Protein AF-A0AAD1EP34-F1 (afdb_monomer_lite)

Radius of gyration: 19.77 Å; chains: 1; bounding box: 45×20×49 Å

Structure (mmCIF, N/CA/C/O backbone):
data_AF-A0AAD1EP34-F1
#
_entry.id   AF-A0AAD1EP34-F1
#
loop_
_atom_site.group_PDB
_atom_site.id
_atom_site.type_symbol
_atom_site.label_atom_id
_atom_site.label_alt_id
_atom_site.label_comp_id
_atom_site.label_asym_id
_atom_site.label_entity_id
_atom_site.label_seq_id
_atom_site.pdbx_PDB_ins_code
_atom_site.Cartn_x
_atom_site.Cartn_y
_atom_site.Cartn_z
_atom_site.occupancy
_atom_site.B_iso_or_equiv
_atom_site.auth_seq_id
_atom_site.auth_comp_id
_atom_site.auth_asym_id
_atom_site.auth_atom_id
_atom_site.pdbx_PDB_model_num
ATOM 1 N N . MET A 1 1 ? 8.560 8.403 -3.862 1.00 55.88 1 MET A N 1
ATOM 2 C CA . MET A 1 1 ? 8.024 8.010 -2.534 1.00 55.88 1 MET A CA 1
ATOM 3 C C . MET A 1 1 ? 6.779 8.796 -2.081 1.00 55.88 1 MET A C 1
ATOM 5 O O . MET A 1 1 ? 6.189 8.405 -1.085 1.00 55.88 1 MET A O 1
ATOM 9 N N . GLY A 1 2 ? 6.323 9.853 -2.777 1.00 66.88 2 GLY A N 1
ATOM 10 C CA . GLY A 1 2 ? 5.196 10.679 -2.297 1.00 66.88 2 GLY A CA 1
ATOM 11 C C . GLY A 1 2 ? 3.794 10.072 -2.467 1.00 66.88 2 GLY A C 1
ATOM 12 O O . GLY A 1 2 ? 2.968 10.179 -1.566 1.00 66.88 2 GLY A O 1
ATOM 13 N N . PHE A 1 3 ? 3.522 9.392 -3.586 1.00 71.69 3 PHE A N 1
ATOM 14 C CA . PHE A 1 3 ? 2.169 8.906 -3.896 1.00 71.69 3 PHE A CA 1
ATOM 15 C C . PHE A 1 3 ? 1.745 7.708 -3.033 1.00 71.69 3 PHE A C 1
ATOM 17 O O . PHE A 1 3 ? 0.652 7.689 -2.474 1.00 71.69 3 PHE A O 1
ATOM 24 N N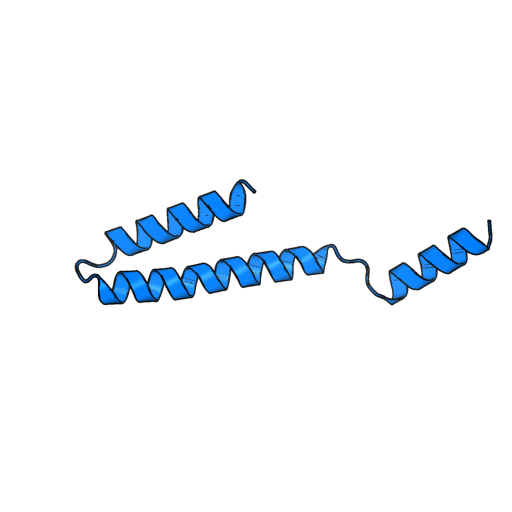 . SER A 1 4 ? 2.639 6.735 -2.853 1.00 70.19 4 SER A N 1
ATOM 25 C CA . SER A 1 4 ? 2.380 5.538 -2.043 1.00 70.19 4 SER A CA 1
ATOM 26 C C . SER A 1 4 ? 2.146 5.874 -0.565 1.00 70.19 4 SER A C 1
ATOM 28 O O . SER A 1 4 ? 1.278 5.281 0.069 1.00 70.19 4 SER A O 1
ATOM 30 N N . ALA A 1 5 ? 2.868 6.867 -0.032 1.00 74.25 5 ALA A N 1
ATOM 31 C CA . ALA A 1 5 ? 2.677 7.354 1.333 1.00 74.25 5 ALA A CA 1
ATOM 32 C C . ALA A 1 5 ? 1.331 8.082 1.504 1.00 74.25 5 ALA A C 1
ATOM 34 O O . ALA A 1 5 ? 0.628 7.852 2.487 1.00 74.25 5 ALA A O 1
ATOM 35 N N . ALA A 1 6 ? 0.934 8.904 0.524 1.00 80.62 6 ALA A N 1
ATOM 36 C CA . ALA A 1 6 ? -0.359 9.589 0.531 1.00 80.62 6 ALA A CA 1
ATOM 37 C C . ALA A 1 6 ? -1.538 8.605 0.436 1.00 80.62 6 ALA A C 1
ATOM 39 O O . ALA A 1 6 ? -2.524 8.752 1.155 1.00 80.62 6 ALA A O 1
ATOM 40 N N . MET A 1 7 ? -1.414 7.567 -0.395 1.00 75.88 7 MET A N 1
ATOM 41 C CA . MET A 1 7 ? -2.422 6.509 -0.506 1.00 75.88 7 MET A CA 1
ATOM 42 C C . MET A 1 7 ? -2.541 5.690 0.780 1.00 75.88 7 MET A C 1
ATOM 44 O O . MET A 1 7 ? -3.655 5.475 1.249 1.00 75.88 7 MET A O 1
ATOM 48 N N . ALA A 1 8 ? -1.425 5.301 1.404 1.00 72.06 8 ALA A N 1
ATOM 49 C CA . ALA A 1 8 ? -1.451 4.588 2.682 1.00 72.06 8 ALA A CA 1
ATOM 50 C C . ALA A 1 8 ? -2.127 5.410 3.796 1.00 72.06 8 ALA A C 1
ATOM 52 O O . ALA A 1 8 ? -2.930 4.874 4.560 1.00 72.06 8 ALA A O 1
ATOM 53 N N . ALA A 1 9 ? -1.854 6.718 3.856 1.00 78.81 9 ALA A N 1
ATOM 54 C CA . ALA A 1 9 ? -2.477 7.619 4.821 1.00 78.81 9 ALA A CA 1
ATOM 55 C C . ALA A 1 9 ? -3.984 7.804 4.563 1.00 78.81 9 ALA A C 1
ATOM 57 O O . ALA A 1 9 ? -4.778 7.692 5.494 1.00 78.81 9 ALA A O 1
ATOM 58 N N . PHE A 1 10 ? -4.394 8.033 3.310 1.00 78.44 10 PHE A N 1
ATOM 59 C CA . PHE A 1 10 ? -5.805 8.198 2.942 1.00 78.44 10 PHE A CA 1
ATOM 60 C C . PHE A 1 10 ? -6.625 6.947 3.268 1.00 78.44 10 PHE A C 1
ATOM 62 O O . PHE A 1 10 ? -7.665 7.026 3.917 1.00 78.44 10 PHE A O 1
ATOM 69 N N . VAL A 1 11 ? -6.106 5.782 2.887 1.00 72.81 11 VAL A N 1
ATOM 70 C CA . VAL A 1 11 ? -6.708 4.482 3.183 1.00 72.81 11 VAL A CA 1
ATOM 71 C C . VAL A 1 11 ? -6.811 4.251 4.690 1.00 72.81 11 VAL A C 1
ATOM 73 O O . VAL A 1 11 ? -7.882 3.895 5.173 1.00 72.81 11 VAL A O 1
ATOM 76 N N . GLY A 1 12 ? -5.736 4.504 5.445 1.00 66.19 12 GLY A N 1
ATOM 77 C CA . GLY A 1 12 ? -5.744 4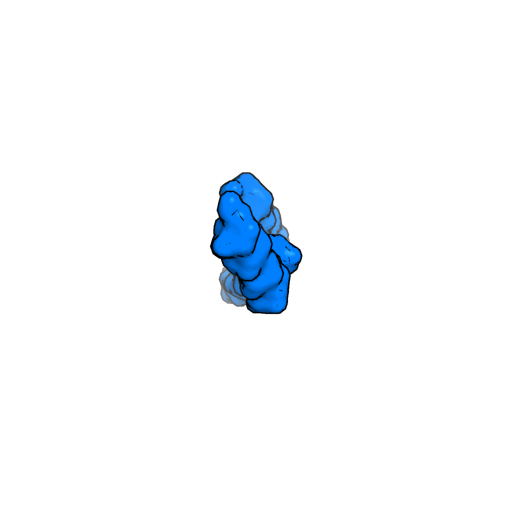.396 6.905 1.00 66.19 12 GLY A CA 1
ATOM 78 C C . GLY A 1 12 ? -6.808 5.274 7.562 1.00 66.19 12 GLY A C 1
ATOM 79 O O . GLY A 1 12 ? -7.509 4.816 8.460 1.00 66.19 12 GLY A O 1
ATOM 80 N N . VAL A 1 13 ? -6.991 6.503 7.074 1.00 71.19 13 VAL A N 1
ATOM 81 C CA . VAL A 1 13 ? -8.005 7.437 7.586 1.00 71.19 13 VAL A CA 1
ATOM 82 C C . VAL A 1 13 ? -9.428 6.993 7.234 1.00 71.19 13 VAL A C 1
ATOM 84 O O . VAL A 1 13 ? -10.288 6.992 8.113 1.00 71.19 13 VAL A O 1
ATOM 87 N N . VAL A 1 14 ? -9.689 6.577 5.989 1.00 69.44 14 VAL A N 1
ATOM 88 C CA . VAL A 1 14 ? -11.012 6.075 5.560 1.00 69.44 14 VAL A CA 1
ATOM 89 C C . VAL A 1 14 ? -11.437 4.886 6.417 1.00 69.44 14 VAL A C 1
ATOM 91 O O . VAL A 1 14 ? -12.564 4.824 6.898 1.00 69.44 14 VAL A O 1
ATOM 94 N N . VAL A 1 15 ? -10.506 3.976 6.667 1.00 65.06 15 VAL A N 1
ATOM 95 C CA . VAL A 1 15 ? -10.722 2.783 7.478 1.00 65.06 15 VAL A CA 1
ATOM 96 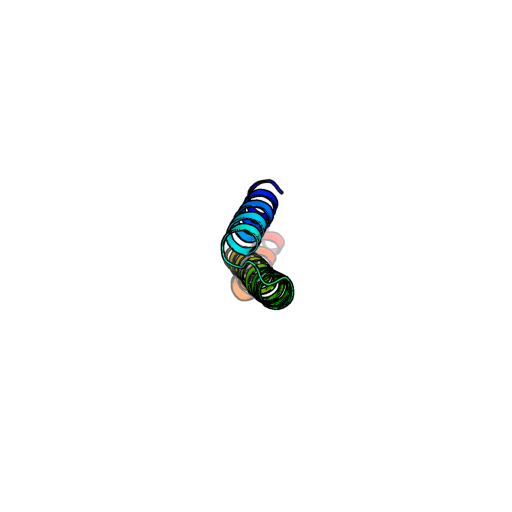C C . VAL A 1 15 ? -11.020 3.118 8.947 1.00 65.06 15 VAL A C 1
ATOM 98 O O . VAL A 1 15 ? -11.962 2.573 9.529 1.00 65.06 15 VAL A O 1
ATOM 101 N N . LEU A 1 16 ? -10.252 4.042 9.535 1.00 65.12 16 LEU A N 1
ATOM 102 C CA . LEU A 1 16 ? -10.395 4.469 10.931 1.00 65.12 16 LEU A CA 1
ATOM 103 C C . LEU A 1 16 ? -11.706 5.244 11.161 1.00 65.12 16 LEU A C 1
ATOM 105 O O . LEU A 1 16 ? -12.307 5.134 12.227 1.00 65.12 16 LEU A O 1
ATOM 109 N N . LEU A 1 17 ? -12.187 5.976 10.148 1.00 64.56 17 LEU A N 1
ATOM 110 C CA . LEU A 1 17 ? -13.473 6.682 10.185 1.00 64.56 17 LEU A CA 1
ATOM 111 C C . LEU A 1 17 ? -14.682 5.782 9.870 1.00 64.56 17 LEU A C 1
ATOM 113 O O . LEU A 1 17 ? -15.778 6.056 10.357 1.00 64.56 17 LEU A O 1
ATOM 117 N N . SER A 1 18 ? -14.507 4.717 9.082 1.00 63.53 18 SER A N 1
ATOM 118 C CA . SER A 1 18 ? -15.619 3.883 8.606 1.00 63.53 18 SER A CA 1
ATOM 119 C C . SER A 1 18 ? -16.123 2.860 9.628 1.00 63.53 18 SER A C 1
ATOM 121 O O . SER A 1 18 ? -17.243 2.370 9.470 1.00 63.53 18 SER A O 1
ATOM 123 N N . THR A 1 19 ? -15.353 2.524 10.672 1.00 60.88 19 THR A N 1
ATOM 124 C CA . THR A 1 19 ? -15.740 1.434 11.583 1.00 60.88 19 THR A CA 1
ATOM 125 C C . THR A 1 19 ? -15.445 1.759 13.042 1.00 60.88 19 THR A C 1
ATOM 127 O O . THR A 1 19 ? -14.295 1.860 13.448 1.00 60.88 19 THR A O 1
ATOM 130 N N . ARG A 1 20 ? -16.489 1.841 13.880 1.00 66.44 20 ARG A N 1
ATOM 131 C CA . ARG A 1 20 ? -16.359 1.908 15.354 1.00 66.44 20 ARG A CA 1
ATOM 132 C C . ARG A 1 20 ? -15.820 0.606 15.978 1.00 66.44 20 ARG A C 1
ATOM 134 O O . ARG A 1 20 ? -15.742 0.493 17.197 1.00 66.44 20 ARG A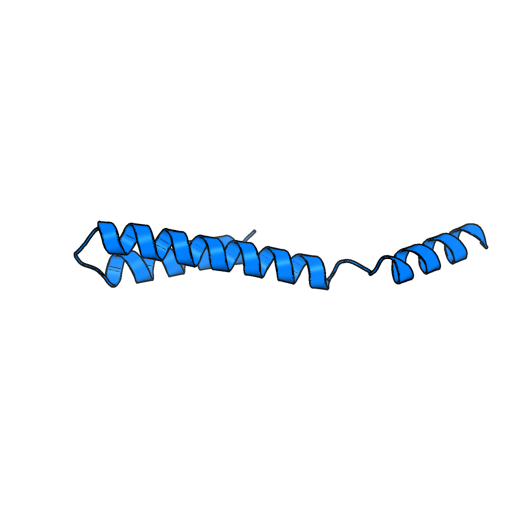 O 1
ATOM 141 N N . GLU A 1 21 ? -15.461 -0.366 15.143 1.00 69.94 21 GLU A N 1
ATOM 142 C CA . GLU A 1 21 ? -14.972 -1.692 15.496 1.00 69.94 21 GLU A CA 1
ATOM 143 C C . GLU A 1 21 ? -13.549 -1.881 14.944 1.00 69.94 21 GLU A C 1
ATOM 145 O O . GLU A 1 21 ? -13.329 -1.966 13.733 1.00 69.94 21 GLU A O 1
ATOM 150 N N . LEU A 1 22 ? -12.567 -1.935 15.851 1.00 69.44 22 LEU A N 1
ATOM 151 C CA . LEU A 1 22 ? -11.133 -1.929 15.525 1.00 69.44 22 LEU A CA 1
ATOM 152 C C . LEU A 1 22 ? -10.679 -3.129 14.676 1.00 69.44 22 LEU A C 1
ATOM 154 O O . LEU A 1 22 ? -9.705 -3.022 13.934 1.00 69.44 22 LEU A O 1
ATOM 158 N N . VAL A 1 23 ? -11.381 -4.261 14.763 1.00 77.00 23 VAL A N 1
ATOM 159 C CA . VAL A 1 23 ? -11.038 -5.494 14.035 1.00 77.00 23 VAL A CA 1
ATOM 160 C C . VAL A 1 23 ? -11.272 -5.332 12.534 1.00 77.00 23 VAL A C 1
ATOM 162 O O . VAL A 1 23 ? -10.391 -5.632 11.730 1.00 77.00 23 VAL A O 1
ATOM 165 N N . VAL A 1 24 ? -12.431 -4.796 12.149 1.00 73.12 24 VAL A N 1
ATOM 166 C CA . VAL A 1 24 ? -12.771 -4.535 10.742 1.00 73.12 24 VAL A CA 1
ATOM 167 C C . VAL A 1 24 ? -11.881 -3.432 10.170 1.00 73.12 24 VAL A C 1
ATOM 169 O O . VAL A 1 24 ? -11.480 -3.502 9.005 1.00 73.12 24 VAL A O 1
ATOM 172 N N . ALA A 1 25 ? -11.502 -2.457 11.003 1.00 72.06 25 ALA A N 1
ATOM 173 C CA . ALA A 1 25 ? -10.551 -1.431 10.612 1.00 72.06 25 ALA A CA 1
ATOM 174 C C . ALA A 1 25 ? -9.177 -2.042 10.263 1.00 72.06 25 ALA A C 1
ATOM 176 O O . ALA A 1 25 ? -8.674 -1.873 9.157 1.00 72.06 25 ALA A O 1
ATOM 177 N N . LEU A 1 26 ? -8.590 -2.852 11.146 1.00 74.50 26 LEU A N 1
ATOM 178 C CA . LEU A 1 26 ? -7.305 -3.508 10.867 1.00 74.50 26 LEU A CA 1
ATOM 179 C C . LEU A 1 26 ? -7.345 -4.402 9.619 1.00 74.50 26 LEU A C 1
ATOM 181 O O . LEU A 1 26 ? -6.408 -4.389 8.817 1.00 74.50 26 LEU A O 1
ATOM 185 N N . LEU A 1 27 ? -8.439 -5.144 9.429 1.00 81.56 27 LEU A N 1
ATOM 186 C CA . LEU A 1 27 ? -8.604 -6.038 8.286 1.00 81.56 27 LEU A CA 1
ATOM 187 C C . LEU A 1 27 ? -8.661 -5.264 6.959 1.00 81.56 27 LEU A C 1
ATOM 189 O O . LEU A 1 27 ? -7.949 -5.590 6.011 1.00 81.56 27 LEU A O 1
ATOM 193 N N . SER A 1 28 ? -9.477 -4.209 6.897 1.00 71.31 28 SER A N 1
ATOM 194 C CA . SER A 1 28 ? -9.643 -3.389 5.688 1.00 71.31 28 SER A CA 1
ATOM 195 C C . SER A 1 28 ? -8.405 -2.545 5.374 1.00 71.31 28 SER A C 1
ATOM 197 O O . SER A 1 28 ? -8.057 -2.389 4.199 1.00 71.31 28 SER A O 1
ATOM 199 N N . PHE A 1 29 ? -7.677 -2.085 6.398 1.00 76.00 29 PHE A N 1
ATOM 200 C CA . PHE A 1 29 ? -6.356 -1.480 6.227 1.00 76.00 29 PHE A CA 1
ATOM 201 C C . PHE A 1 29 ? -5.374 -2.462 5.582 1.00 76.00 29 PHE A C 1
ATOM 203 O O . PHE A 1 29 ? -4.748 -2.128 4.578 1.00 76.00 29 PHE A O 1
ATOM 210 N N . GLY A 1 30 ? -5.283 -3.689 6.109 1.00 80.31 30 GLY A N 1
ATOM 211 C CA . GLY A 1 30 ? -4.396 -4.726 5.581 1.00 80.31 30 GLY A CA 1
ATOM 212 C C . GLY A 1 30 ? -4.699 -5.084 4.124 1.00 80.31 30 GLY A C 1
ATOM 213 O O . GLY A 1 30 ? -3.791 -5.107 3.296 1.00 80.31 30 GLY A O 1
ATOM 214 N N . VAL A 1 31 ? -5.975 -5.289 3.782 1.00 81.81 31 VAL A N 1
ATOM 215 C CA . VAL A 1 31 ? -6.397 -5.604 2.404 1.00 81.81 31 VAL A CA 1
ATOM 216 C C . VAL A 1 31 ? -6.052 -4.466 1.447 1.00 81.81 31 VAL A C 1
ATOM 218 O O . VAL A 1 31 ? -5.474 -4.693 0.385 1.00 81.81 31 VAL A O 1
ATOM 221 N N . THR A 1 32 ? -6.360 -3.227 1.824 1.00 76.38 32 THR A N 1
ATOM 222 C CA . THR A 1 32 ? -6.127 -2.084 0.939 1.00 76.38 32 THR A CA 1
ATOM 223 C C . THR A 1 32 ? -4.635 -1.782 0.780 1.00 76.38 32 THR A C 1
ATOM 225 O O . THR A 1 32 ? -4.186 -1.458 -0.318 1.00 76.38 32 THR A O 1
ATOM 228 N N . PHE A 1 33 ? -3.837 -1.961 1.837 1.00 78.88 33 PHE A N 1
ATOM 229 C CA . PHE A 1 33 ? -2.379 -1.870 1.771 1.00 78.88 33 PHE A CA 1
ATOM 230 C C . PHE A 1 33 ? -1.794 -2.857 0.750 1.00 78.88 33 PHE A C 1
ATOM 232 O O . PHE A 1 33 ? -0.979 -2.463 -0.085 1.00 78.88 33 PHE A O 1
ATOM 239 N N . ILE A 1 34 ? -2.265 -4.109 0.752 1.00 87.50 34 ILE A N 1
ATOM 240 C CA . ILE A 1 34 ? -1.845 -5.128 -0.222 1.00 87.50 34 ILE A CA 1
ATOM 241 C C . ILE A 1 34 ? -2.195 -4.697 -1.651 1.00 87.50 34 ILE A C 1
ATOM 243 O O . ILE A 1 34 ? -1.337 -4.760 -2.530 1.00 87.50 34 ILE A O 1
ATOM 247 N N . ILE A 1 35 ? -3.420 -4.216 -1.890 1.00 83.88 35 ILE A N 1
ATOM 248 C CA . ILE A 1 35 ? -3.853 -3.759 -3.221 1.00 83.88 35 ILE A CA 1
ATOM 249 C C . ILE A 1 35 ? -2.946 -2.637 -3.741 1.00 83.88 35 ILE A C 1
ATOM 251 O O . ILE A 1 35 ? -2.530 -2.670 -4.898 1.00 83.88 35 ILE A O 1
ATOM 255 N N . VAL A 1 36 ? -2.590 -1.671 -2.889 1.00 81.62 36 VAL A N 1
ATOM 256 C CA . VAL A 1 36 ? -1.687 -0.571 -3.262 1.00 81.62 36 VAL A CA 1
ATOM 257 C C . VAL A 1 36 ? -0.292 -1.092 -3.617 1.00 81.62 36 VAL A C 1
ATOM 259 O O . VAL A 1 36 ? 0.272 -0.656 -4.621 1.00 81.62 36 VAL A O 1
ATOM 262 N N . LEU A 1 37 ? 0.262 -2.039 -2.850 1.00 86.25 37 LEU A N 1
ATOM 263 C CA . LEU A 1 37 ? 1.557 -2.650 -3.176 1.00 86.25 37 LEU A CA 1
ATOM 264 C C . LEU A 1 37 ? 1.527 -3.377 -4.525 1.00 86.25 37 LEU A C 1
ATOM 266 O O . LEU A 1 37 ? 2.436 -3.196 -5.333 1.00 86.25 37 LEU A O 1
ATOM 270 N N . VAL A 1 38 ? 0.472 -4.151 -4.796 1.00 88.19 38 VAL A N 1
ATOM 271 C CA . VAL A 1 38 ? 0.299 -4.858 -6.076 1.00 88.19 38 VAL A CA 1
ATOM 272 C C . VAL A 1 38 ? 0.167 -3.872 -7.235 1.00 88.19 38 VAL A C 1
ATOM 274 O O . VAL A 1 38 ? 0.822 -4.047 -8.260 1.00 88.19 38 VAL A O 1
ATOM 277 N N . ALA A 1 39 ? -0.618 -2.806 -7.070 1.00 85.44 39 ALA A N 1
ATOM 278 C CA . ALA A 1 39 ? -0.781 -1.776 -8.092 1.00 85.44 39 ALA A CA 1
ATOM 279 C C . ALA A 1 39 ? 0.549 -1.078 -8.419 1.00 85.44 39 ALA A C 1
ATOM 281 O O . ALA A 1 39 ? 0.869 -0.879 -9.588 1.00 85.44 39 ALA A O 1
ATOM 282 N N . ILE A 1 40 ? 1.358 -0.759 -7.402 1.00 85.00 40 ILE A N 1
ATOM 283 C CA . ILE A 1 40 ? 2.694 -0.178 -7.598 1.00 85.00 40 ILE A CA 1
ATOM 284 C C . ILE A 1 40 ? 3.623 -1.170 -8.309 1.00 85.00 40 ILE A C 1
ATOM 286 O O . ILE A 1 40 ? 4.370 -0.769 -9.198 1.00 85.00 40 ILE A O 1
ATOM 290 N N . ALA A 1 41 ? 3.572 -2.457 -7.959 1.00 86.94 41 ALA A N 1
ATOM 291 C CA . ALA A 1 41 ? 4.377 -3.486 -8.614 1.00 86.94 41 ALA A CA 1
ATOM 292 C C . ALA A 1 41 ? 4.008 -3.642 -10.098 1.00 86.94 41 ALA A C 1
ATOM 294 O O . ALA A 1 41 ? 4.888 -3.632 -10.955 1.00 86.94 41 ALA A O 1
ATOM 295 N N . MET A 1 42 ? 2.713 -3.709 -10.415 1.00 88.06 42 MET A N 1
ATOM 296 C CA . MET A 1 42 ? 2.233 -3.758 -11.800 1.00 88.06 42 MET A CA 1
ATOM 297 C C . MET A 1 42 ? 2.607 -2.495 -12.582 1.00 88.06 42 MET A C 1
ATOM 299 O O . MET A 1 42 ? 3.064 -2.579 -13.722 1.00 88.06 42 MET A O 1
ATOM 303 N N . PHE A 1 43 ? 2.486 -1.325 -11.956 1.00 84.62 43 PHE A N 1
ATOM 304 C CA . PHE A 1 43 ? 2.930 -0.067 -12.549 1.00 84.62 43 PHE A CA 1
ATOM 305 C C . PHE A 1 43 ? 4.438 -0.078 -12.834 1.00 84.62 43 PHE A C 1
ATOM 307 O O . PHE A 1 43 ? 4.869 0.368 -13.889 1.00 84.62 43 PHE A O 1
ATOM 314 N N . SER A 1 44 ? 5.247 -0.659 -11.945 1.00 84.19 44 SER A N 1
ATOM 315 C CA . SER A 1 44 ? 6.687 -0.814 -12.164 1.00 84.19 44 SER A CA 1
ATOM 316 C C . SER A 1 44 ? 7.025 -1.765 -13.316 1.00 84.19 44 SER A C 1
ATOM 318 O O . SER A 1 44 ? 8.023 -1.538 -13.993 1.00 84.19 44 SER A O 1
ATOM 320 N N . LEU A 1 45 ? 6.234 -2.819 -13.541 1.00 82.44 45 LEU A N 1
ATOM 321 C CA . LEU A 1 45 ? 6.427 -3.733 -14.674 1.00 82.44 45 LEU A CA 1
ATOM 322 C C . LEU A 1 45 ? 6.056 -3.088 -16.010 1.00 82.44 45 LEU A C 1
ATOM 324 O O . LEU A 1 45 ? 6.661 -3.418 -17.017 1.00 82.44 45 LEU A O 1
ATOM 328 N N . THR A 1 46 ? 5.124 -2.132 -16.011 1.00 76.75 46 THR A N 1
ATOM 329 C CA . THR A 1 46 ? 4.713 -1.404 -17.227 1.00 76.75 46 THR A CA 1
ATOM 330 C C . THR A 1 46 ? 5.874 -0.639 -17.873 1.00 76.75 46 THR A C 1
ATOM 332 O O . THR A 1 46 ? 5.887 -0.459 -19.083 1.00 76.75 46 THR A O 1
ATOM 335 N N . PHE A 1 47 ? 6.854 -0.196 -17.080 1.00 72.94 47 PHE A N 1
ATOM 336 C CA . PHE A 1 47 ? 8.047 0.498 -17.580 1.00 72.94 47 PHE A CA 1
ATOM 337 C C . PHE A 1 47 ? 9.265 -0.414 -17.742 1.00 72.94 47 PHE A C 1
ATOM 339 O O . PHE A 1 47 ? 10.335 0.077 -18.095 1.00 72.94 47 PHE A O 1
ATOM 346 N N . LYS A 1 48 ? 9.151 -1.713 -17.434 1.00 71.12 48 LYS A N 1
ATOM 347 C CA . LYS A 1 48 ? 10.242 -2.651 -17.689 1.00 71.12 48 LYS A CA 1
ATOM 348 C C . LYS A 1 48 ? 10.236 -2.962 -19.196 1.00 71.12 48 LYS A C 1
ATOM 350 O O . LYS A 1 48 ? 9.224 -3.499 -19.645 1.00 71.12 48 LYS A O 1
ATOM 355 N N . PRO A 1 49 ? 11.311 -2.650 -19.946 1.00 68.44 49 PRO A N 1
ATOM 356 C CA . PRO A 1 49 ? 11.432 -3.100 -21.328 1.00 68.44 49 PRO A CA 1
ATOM 357 C C . PRO A 1 49 ? 11.373 -4.629 -21.363 1.00 68.44 49 PRO A C 1
ATOM 359 O O . PRO A 1 49 ? 11.898 -5.298 -20.461 1.00 68.44 49 PRO A O 1
ATOM 362 N N . ASP A 1 50 ? 10.661 -5.164 -22.350 1.00 74.44 50 ASP A N 1
ATOM 363 C CA . ASP A 1 50 ? 10.465 -6.608 -22.494 1.00 74.44 50 ASP A CA 1
ATOM 364 C C . ASP A 1 50 ? 11.794 -7.297 -22.854 1.00 74.44 50 ASP A C 1
ATOM 366 O O . ASP A 1 50 ? 12.712 -6.656 -23.367 1.00 74.44 50 ASP A O 1
ATOM 370 N N . GLU A 1 51 ? 11.932 -8.601 -22.597 1.00 68.81 51 GLU A N 1
ATOM 371 C CA . GLU A 1 51 ? 13.193 -9.327 -22.857 1.00 68.81 51 GLU A CA 1
ATOM 372 C C . GLU A 1 51 ? 13.636 -9.213 -24.326 1.00 68.81 51 GLU A C 1
ATOM 374 O O . GLU A 1 51 ? 14.831 -9.133 -24.612 1.00 68.81 51 GLU A O 1
ATOM 379 N N . ALA A 1 52 ? 12.672 -9.123 -25.248 1.00 70.94 52 ALA A N 1
ATOM 380 C CA . ALA A 1 52 ? 12.921 -8.865 -26.662 1.00 70.94 52 ALA A CA 1
ATOM 381 C C . ALA A 1 52 ? 13.505 -7.462 -26.928 1.00 70.94 52 ALA A C 1
ATOM 383 O O . ALA A 1 52 ? 14.414 -7.325 -27.741 1.00 70.94 52 ALA A O 1
ATOM 384 N N . GLU A 1 53 ? 13.036 -6.434 -26.215 1.00 73.06 53 GLU A N 1
ATOM 385 C CA . GLU A 1 53 ? 13.524 -5.053 -26.348 1.00 73.06 53 GLU A CA 1
ATOM 386 C C . GLU A 1 53 ? 14.953 -4.915 -25.799 1.00 73.06 53 GLU A C 1
ATOM 388 O O . GLU A 1 53 ? 15.783 -4.219 -26.376 1.00 73.06 53 GLU A O 1
ATOM 393 N N . ILE A 1 54 ? 15.280 -5.642 -24.726 1.00 80.38 54 ILE A N 1
ATOM 394 C CA . ILE A 1 54 ? 16.640 -5.682 -24.168 1.00 80.38 54 ILE A CA 1
ATOM 395 C C . ILE A 1 54 ? 17.618 -6.363 -25.139 1.00 80.38 54 ILE A C 1
ATOM 397 O O . ILE A 1 54 ? 18.734 -5.877 -25.310 1.00 80.38 54 ILE A O 1
ATOM 401 N N . ALA A 1 55 ? 17.206 -7.458 -25.788 1.00 78.44 55 ALA A N 1
ATOM 402 C CA . ALA A 1 55 ? 18.040 -8.168 -26.757 1.00 78.44 55 ALA A CA 1
ATOM 403 C C . ALA A 1 55 ? 18.358 -7.314 -27.998 1.00 78.44 55 A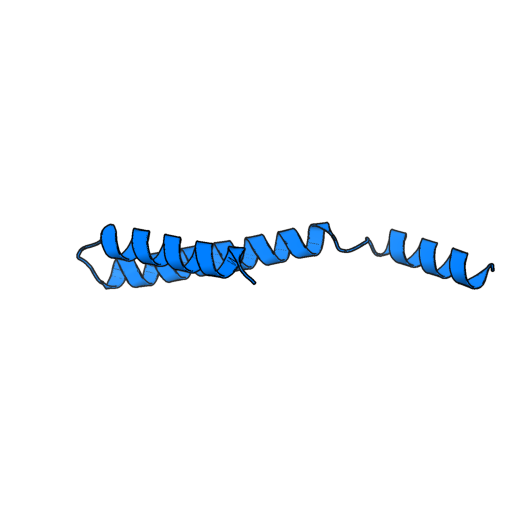LA A C 1
ATOM 405 O O . ALA A 1 55 ? 19.484 -7.339 -28.487 1.00 78.44 55 ALA A O 1
ATOM 406 N N . GLU A 1 56 ? 17.397 -6.519 -28.481 1.00 76.44 56 GLU A N 1
ATOM 407 C CA . GLU A 1 56 ? 17.634 -5.592 -29.595 1.00 76.44 56 GLU A CA 1
ATOM 408 C C . GLU A 1 56 ? 18.614 -4.466 -29.231 1.00 76.44 56 GLU A C 1
ATOM 410 O O . GLU A 1 56 ? 19.434 -4.080 -30.063 1.00 76.44 56 GLU A O 1
ATOM 415 N N . ILE A 1 57 ? 18.556 -3.950 -27.999 1.00 82.25 57 ILE A N 1
ATOM 416 C CA . ILE A 1 57 ? 19.476 -2.905 -27.524 1.00 82.25 57 ILE A CA 1
ATOM 417 C C . ILE A 1 57 ? 20.916 -3.440 -27.431 1.00 82.25 57 ILE A C 1
ATOM 419 O O . ILE A 1 57 ? 21.841 -2.745 -27.841 1.00 82.25 57 ILE A O 1
ATOM 423 N N . ASP A 1 58 ? 21.109 -4.671 -26.947 1.00 84.44 58 ASP A N 1
ATOM 424 C CA . ASP A 1 58 ? 22.433 -5.308 -26.803 1.00 84.44 58 ASP A CA 1
ATOM 425 C C . ASP A 1 58 ? 23.083 -5.629 -28.167 1.00 84.44 58 ASP A C 1
ATOM 427 O O . ASP A 1 58 ? 24.278 -5.404 -28.375 1.00 84.44 58 ASP A O 1
ATOM 431 N N . GLU A 1 59 ? 22.286 -6.078 -29.144 1.00 80.94 59 GLU A N 1
ATOM 432 C CA . GLU A 1 59 ? 22.742 -6.319 -30.524 1.00 80.94 59 GLU A CA 1
ATOM 433 C C . GLU A 1 59 ? 23.135 -5.005 -31.230 1.00 80.94 59 GLU A C 1
ATOM 435 O O . GLU A 1 59 ? 24.118 -4.955 -31.968 1.00 80.94 59 GLU A O 1
ATOM 440 N N . GLN A 1 60 ? 22.401 -3.911 -30.992 1.00 78.69 60 GLN A N 1
ATOM 441 C CA . GLN A 1 60 ? 22.738 -2.601 -31.563 1.00 78.69 60 GLN A CA 1
ATOM 442 C C . GLN A 1 60 ? 23.996 -1.981 -30.938 1.00 78.69 60 GLN A C 1
ATOM 444 O O . GLN A 1 60 ? 24.770 -1.357 -31.662 1.00 78.69 60 GLN A O 1
ATOM 449 N N . ASP A 1 61 ? 24.216 -2.154 -29.632 1.00 78.69 61 ASP A N 1
ATOM 450 C CA . ASP A 1 61 ? 25.390 -1.619 -28.922 1.00 78.69 61 ASP A CA 1
ATOM 451 C C . ASP A 1 61 ? 26.679 -2.375 -29.292 1.00 78.69 61 ASP A C 1
ATOM 453 O O . ASP A 1 61 ? 27.757 -1.793 -29.374 1.00 78.69 61 ASP A O 1
ATOM 457 N N . SER A 1 62 ? 26.566 -3.672 -29.591 1.00 76.31 62 SER A N 1
ATOM 458 C CA . SER A 1 62 ? 27.687 -4.517 -30.027 1.00 76.31 62 SER A CA 1
ATOM 459 C C . SER A 1 62 ? 28.018 -4.410 -31.523 1.00 76.31 62 SER A C 1
ATOM 461 O O . SER A 1 62 ? 29.115 -4.792 -31.938 1.00 76.31 62 SER A O 1
ATOM 463 N N . ALA A 1 63 ? 27.105 -3.870 -32.335 1.00 70.19 63 ALA A N 1
ATOM 464 C CA . ALA A 1 63 ? 27.324 -3.583 -33.753 1.00 70.19 63 ALA A CA 1
ATOM 465 C C . ALA A 1 63 ? 27.966 -2.203 -34.022 1.00 70.19 63 ALA A C 1
ATOM 467 O O . ALA 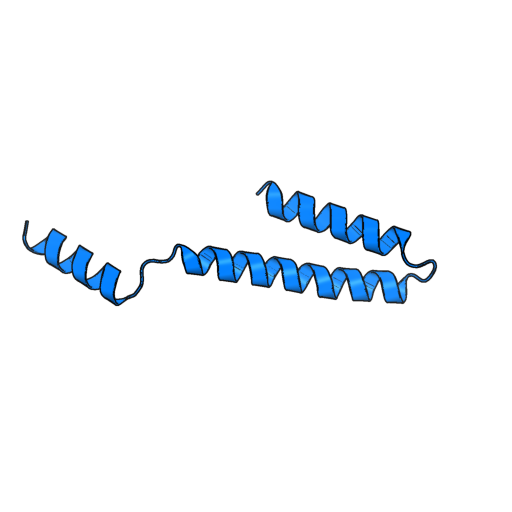A 1 63 ? 28.202 -1.866 -35.190 1.00 70.19 63 ALA A O 1
ATOM 468 N N . HIS A 1 64 ? 28.242 -1.416 -32.974 1.00 51.62 64 HIS A N 1
ATOM 469 C CA . HIS A 1 64 ? 28.790 -0.058 -33.041 1.00 51.62 64 HIS A CA 1
ATOM 470 C C . HIS A 1 64 ? 30.249 0.043 -32.572 1.00 51.62 64 HIS A C 1
ATOM 472 O O . HIS A 1 64 ? 30.924 0.996 -33.039 1.00 51.62 64 HIS A O 1
#

Organism: NCBI:txid59737

pLDDT: mean 75.18, std 7.77, range [51.62, 88.19]

Secondary structure (DSSP, 8-state):
-HHHHHHHHHHHHHHHHH-SSHHHHHHHHHHHHHHHHHHHHHHHHHTSPPHHHHHHHHHHHHT-

Sequence (64 aa):
MGFSAAMAAFVGVVVLLSTRELVVALLSFGVTFIIVLVAIAMFSLTFKPDEAEIAEIDEQDSAH

Foldseek 3Di:
DPPLVVQLVVQLVCLVVVDPDVVSSVVSSVVSNVVSVVVVVVVVVVPDPDPVRVVVVVVVVVVD